Protein AF-A0A2H9LXH0-F1 (afdb_monomer_lite)

Sequence (108 aa):
MAKQDLIAALRNALERNESLQQAKLSLISAGYSQNDVEDAARTLQFPQVSAMPKLNEIKELKTPEAKEKIEAKKLEVKAKKPLPLWFIVLLILFLGLVGYIIFILMRR

Radius of gyration: 26.5 Å; chains: 1; bounding box: 44×33×88 Å

pLDDT: mean 79.4, std 18.46, range [46.66, 97.5]

Secondary structure (DSSP, 8-state):
-HHHHHHHHHHHHHHTT--HHHHHHHHHHTT--HHHHHHHHHHHHS----------------------------------PPPPTHHHHHHHHHHHHHHHHHHHHHH-

Structure (mmCIF, N/CA/C/O backbone):
data_AF-A0A2H9LXH0-F1
#
_entry.id   AF-A0A2H9LXH0-F1
#
loop_
_atom_site.group_PDB
_atom_site.id
_atom_site.type_symbol
_atom_site.label_atom_id
_atom_site.label_alt_id
_atom_site.label_comp_id
_atom_site.label_asym_id
_atom_site.label_entity_id
_atom_site.label_seq_id
_atom_site.pdbx_PDB_ins_code
_atom_site.Cartn_x
_atom_site.Cartn_y
_atom_site.Cartn_z
_atom_site.occupancy
_atom_site.B_iso_or_equiv
_atom_site.auth_seq_id
_atom_site.auth_comp_id
_atom_site.auth_asym_id
_atom_site.auth_atom_id
_atom_site.pdbx_PDB_model_num
ATOM 1 N N . MET A 1 1 ? -15.803 -12.119 14.012 1.00 53.22 1 MET A N 1
ATOM 2 C CA . MET A 1 1 ? -14.664 -12.924 13.517 1.00 53.22 1 MET A CA 1
ATOM 3 C C . MET A 1 1 ? -13.775 -12.094 12.593 1.00 53.22 1 MET A C 1
ATOM 5 O O . MET A 1 1 ? -12.632 -11.885 12.965 1.00 53.22 1 MET A O 1
ATOM 9 N N . ALA A 1 2 ? -14.320 -11.454 11.548 1.00 64.44 2 ALA A N 1
ATOM 10 C CA . ALA A 1 2 ? -13.568 -10.633 10.578 1.00 64.44 2 ALA A CA 1
ATOM 11 C C . ALA A 1 2 ? -12.552 -9.613 11.150 1.00 64.44 2 ALA A C 1
ATOM 13 O O . ALA A 1 2 ? -11.505 -9.385 10.551 1.00 64.44 2 ALA A O 1
ATOM 14 N N . LYS A 1 3 ? -12.812 -9.010 12.323 1.00 79.69 3 LYS A N 1
ATOM 15 C CA . LYS A 1 3 ? -11.873 -8.052 12.939 1.00 79.69 3 LYS A CA 1
ATOM 16 C C . LYS A 1 3 ? -10.529 -8.681 13.340 1.00 79.69 3 LYS A C 1
ATOM 18 O O . LYS A 1 3 ? -9.507 -8.020 13.208 1.00 79.69 3 LYS A O 1
ATOM 23 N N . GLN A 1 4 ? -10.507 -9.931 13.811 1.00 86.75 4 GLN A N 1
ATOM 24 C CA . GLN A 1 4 ? -9.251 -10.601 14.185 1.00 86.75 4 GLN A CA 1
ATOM 25 C C . GLN A 1 4 ? -8.422 -10.965 12.949 1.00 86.75 4 GLN A C 1
ATOM 27 O O . GLN A 1 4 ? -7.209 -10.760 12.955 1.00 86.75 4 GLN A O 1
ATOM 32 N N . ASP A 1 5 ? -9.082 -11.404 11.876 1.00 90.75 5 ASP A N 1
ATOM 33 C CA . ASP A 1 5 ? -8.432 -11.737 10.605 1.00 90.75 5 ASP A CA 1
ATOM 34 C C . ASP A 1 5 ? -7.776 -10.500 9.975 1.00 90.75 5 ASP A C 1
ATOM 36 O O . ASP A 1 5 ? -6.633 -10.557 9.523 1.00 90.75 5 ASP A O 1
ATOM 40 N N . LEU A 1 6 ? -8.454 -9.347 10.032 1.00 93.62 6 LEU A N 1
ATOM 41 C CA . LEU A 1 6 ? -7.912 -8.062 9.581 1.00 93.62 6 LEU A CA 1
ATOM 42 C C . LEU A 1 6 ? -6.675 -7.630 10.375 1.00 93.62 6 LEU A C 1
ATOM 44 O O . LEU A 1 6 ? -5.695 -7.175 9.788 1.00 93.62 6 LEU A O 1
ATOM 48 N N . ILE A 1 7 ? -6.697 -7.787 11.701 1.00 92.69 7 ILE A N 1
ATOM 49 C CA . ILE A 1 7 ? -5.548 -7.464 12.559 1.00 92.69 7 ILE A CA 1
ATOM 50 C C . ILE A 1 7 ? -4.364 -8.382 12.228 1.00 92.69 7 ILE A C 1
ATOM 52 O O . ILE A 1 7 ? -3.239 -7.899 12.092 1.00 92.69 7 ILE A O 1
ATOM 56 N N . ALA A 1 8 ? -4.605 -9.685 12.057 1.00 92.69 8 ALA A N 1
ATOM 57 C CA . ALA A 1 8 ? -3.571 -10.646 11.679 1.00 92.69 8 ALA A CA 1
ATOM 58 C C . ALA A 1 8 ? -2.977 -10.334 10.295 1.00 92.69 8 ALA A C 1
ATOM 60 O O . ALA A 1 8 ? -1.757 -10.348 10.130 1.00 92.69 8 ALA A O 1
ATOM 61 N N . ALA A 1 9 ? -3.821 -9.985 9.321 1.00 93.38 9 ALA A N 1
ATOM 62 C CA . ALA A 1 9 ? -3.389 -9.618 7.977 1.00 93.38 9 ALA A CA 1
ATOM 63 C C . ALA A 1 9 ? -2.561 -8.323 7.963 1.00 93.38 9 ALA A C 1
ATOM 65 O O . ALA A 1 9 ? -1.492 -8.282 7.353 1.00 93.38 9 ALA A O 1
ATOM 66 N N . LEU A 1 10 ? -3.011 -7.283 8.676 1.00 94.06 10 LEU A N 1
ATOM 67 C CA . LEU A 1 10 ? -2.259 -6.035 8.824 1.00 94.06 10 LEU A CA 1
ATOM 68 C C . LEU A 1 10 ? -0.910 -6.273 9.512 1.00 94.06 10 LEU A C 1
ATOM 70 O O . LEU A 1 10 ? 0.100 -5.727 9.076 1.00 94.06 10 LEU A O 1
ATOM 74 N N . ARG A 1 11 ? -0.868 -7.110 10.554 1.00 92.94 11 ARG A N 1
ATOM 75 C CA . ARG A 1 11 ? 0.376 -7.466 11.245 1.00 92.94 11 ARG A CA 1
ATOM 76 C C . ARG A 1 11 ? 1.353 -8.196 10.323 1.00 92.94 11 ARG A C 1
ATOM 78 O O . ARG A 1 11 ? 2.515 -7.815 10.274 1.00 92.94 11 ARG A O 1
ATOM 85 N N . ASN A 1 12 ? 0.881 -9.178 9.558 1.00 94.50 12 ASN A N 1
ATOM 86 C CA . ASN A 1 12 ? 1.704 -9.898 8.582 1.00 94.50 12 ASN A CA 1
ATOM 87 C C . ASN A 1 12 ? 2.285 -8.938 7.525 1.00 94.50 12 ASN A C 1
ATOM 89 O O . ASN A 1 12 ? 3.474 -8.978 7.222 1.00 94.50 12 ASN A O 1
ATOM 93 N N . ALA A 1 13 ? 1.482 -7.997 7.019 1.00 93.44 13 ALA A N 1
ATOM 94 C CA . ALA A 1 13 ? 1.973 -6.982 6.086 1.00 93.44 13 ALA A CA 1
ATOM 95 C C . ALA A 1 13 ? 3.083 -6.106 6.704 1.00 93.44 13 ALA A C 1
ATOM 97 O O . ALA A 1 13 ? 4.103 -5.859 6.059 1.00 93.44 13 ALA A O 1
ATOM 98 N N . LEU A 1 14 ? 2.936 -5.697 7.969 1.00 91.44 14 LEU A N 1
ATOM 99 C CA . LEU A 1 14 ? 3.977 -4.955 8.692 1.00 91.44 14 LEU A CA 1
ATOM 100 C C . LEU A 1 14 ? 5.254 -5.789 8.895 1.00 91.44 14 LEU A C 1
A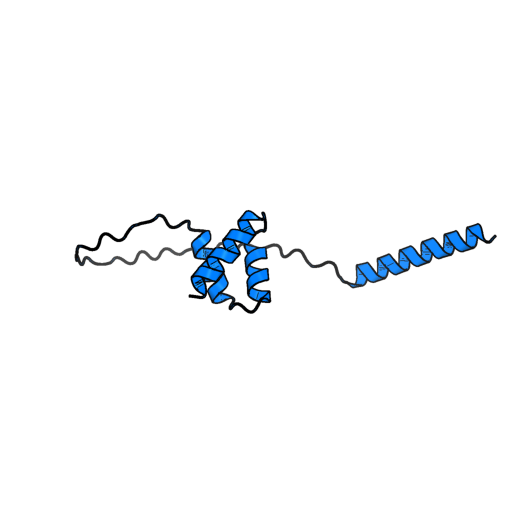TOM 102 O O . LEU A 1 14 ? 6.353 -5.268 8.726 1.00 91.44 14 LEU A O 1
ATOM 106 N N . GLU A 1 15 ? 5.125 -7.083 9.202 1.00 91.88 15 GLU A N 1
ATOM 107 C CA . GLU A 1 15 ? 6.257 -8.017 9.330 1.00 91.88 15 GLU A CA 1
ATOM 108 C C . GLU A 1 15 ? 7.023 -8.187 8.003 1.00 91.88 15 GLU A C 1
ATOM 110 O O . GLU A 1 15 ? 8.231 -8.425 8.002 1.00 91.88 15 GLU A O 1
ATOM 115 N N . ARG A 1 16 ? 6.355 -7.972 6.862 1.00 93.06 16 ARG A N 1
ATOM 116 C CA . ARG A 1 16 ? 6.957 -7.952 5.516 1.00 93.06 16 ARG A CA 1
ATOM 117 C C . ARG A 1 16 ? 7.581 -6.602 5.136 1.00 93.06 16 ARG A C 1
ATOM 119 O O . ARG A 1 16 ? 7.966 -6.422 3.983 1.00 93.06 16 ARG A O 1
ATOM 126 N N . ASN A 1 17 ? 7.724 -5.674 6.085 1.00 91.88 17 ASN A N 1
ATOM 127 C CA . ASN A 1 17 ? 8.192 -4.297 5.875 1.00 91.88 17 ASN A CA 1
ATOM 128 C C . ASN A 1 17 ? 7.271 -3.445 4.977 1.00 91.88 17 ASN A C 1
ATOM 130 O O . ASN A 1 17 ? 7.710 -2.436 4.421 1.00 91.88 17 ASN A O 1
ATOM 134 N N . GLU A 1 18 ? 5.992 -3.809 4.826 1.00 92.19 18 GLU A N 1
ATOM 135 C CA . GLU A 1 18 ? 5.020 -2.940 4.159 1.00 92.19 18 GLU A CA 1
ATOM 136 C C . GLU A 1 18 ? 4.579 -1.814 5.105 1.00 92.19 18 GLU A C 1
ATOM 138 O O . GLU A 1 18 ? 4.464 -1.988 6.318 1.00 92.19 18 GLU A O 1
ATOM 143 N N . SER A 1 19 ? 4.303 -0.625 4.560 1.00 93.12 19 SER A N 1
ATOM 144 C CA . SER A 1 19 ? 3.758 0.462 5.379 1.00 93.12 19 SER A CA 1
ATOM 145 C C . SER A 1 19 ? 2.315 0.162 5.797 1.00 93.12 19 SER A C 1
ATOM 147 O O . SER A 1 19 ? 1.539 -0.389 5.016 1.00 93.12 19 SER A O 1
ATOM 149 N N . LEU A 1 20 ? 1.904 0.612 6.988 1.00 91.62 20 LEU A N 1
ATOM 150 C CA . LEU A 1 20 ? 0.526 0.422 7.463 1.00 91.62 20 LEU A CA 1
ATOM 151 C C . LEU A 1 20 ? -0.514 0.960 6.465 1.00 91.62 20 LEU A C 1
ATOM 153 O O . LEU A 1 20 ? -1.558 0.353 6.266 1.00 91.62 20 LEU A O 1
ATOM 157 N N . GLN A 1 21 ? -0.229 2.089 5.808 1.00 92.50 21 GLN A N 1
ATOM 158 C CA . GLN A 1 21 ? -1.119 2.664 4.793 1.00 92.50 21 GLN A CA 1
ATOM 159 C C . GLN A 1 21 ? -1.270 1.745 3.576 1.00 92.50 21 GLN A C 1
ATOM 161 O O . GLN A 1 21 ? -2.379 1.562 3.082 1.00 92.50 21 GLN A O 1
ATOM 166 N N . GLN A 1 22 ? -0.174 1.137 3.126 1.00 93.50 22 GLN A N 1
ATOM 167 C CA . GLN A 1 22 ? -0.187 0.188 2.018 1.00 93.50 22 GLN A CA 1
ATOM 168 C C . GLN A 1 22 ? -0.951 -1.088 2.383 1.00 93.50 22 GLN A C 1
ATOM 170 O O . GLN A 1 22 ? -1.793 -1.527 1.607 1.00 93.50 22 GLN A O 1
ATOM 175 N N . ALA A 1 23 ? -0.758 -1.609 3.596 1.00 95.38 23 ALA A N 1
ATOM 176 C CA . ALA A 1 23 ? -1.500 -2.765 4.093 1.00 95.38 23 ALA A CA 1
ATOM 177 C C . ALA A 1 23 ? -3.019 -2.503 4.154 1.00 95.38 23 ALA A C 1
ATOM 179 O O . ALA A 1 23 ? -3.815 -3.341 3.727 1.00 95.38 23 ALA A O 1
ATOM 180 N N . LYS A 1 24 ? -3.432 -1.310 4.614 1.00 95.00 24 LYS A N 1
ATOM 181 C CA . LYS A 1 24 ? -4.846 -0.896 4.600 1.00 95.00 24 LYS A CA 1
ATOM 182 C C . LYS A 1 24 ? -5.418 -0.864 3.183 1.00 95.00 24 LYS A C 1
ATOM 184 O O . LYS A 1 24 ? -6.503 -1.389 2.959 1.00 95.00 24 LYS A O 1
ATOM 189 N N . LEU A 1 25 ? -4.692 -0.276 2.229 1.00 95.06 25 LEU A N 1
ATOM 190 C CA . LEU A 1 25 ? -5.127 -0.213 0.830 1.00 95.06 25 LEU A CA 1
ATOM 191 C C . LEU A 1 25 ? -5.279 -1.610 0.218 1.00 95.06 25 LEU A C 1
ATOM 193 O O . LEU A 1 25 ? -6.283 -1.863 -0.443 1.00 95.06 25 LEU A O 1
ATOM 197 N N . SER A 1 26 ? -4.344 -2.524 0.492 1.00 93.75 26 SER A N 1
ATOM 198 C CA . SER A 1 26 ? -4.428 -3.917 0.041 1.00 93.75 26 SER A CA 1
ATOM 199 C C . SER A 1 26 ? -5.698 -4.602 0.556 1.00 93.75 26 SER A C 1
ATOM 201 O O . SER A 1 26 ? -6.414 -5.232 -0.220 1.00 93.75 26 SER A O 1
ATOM 203 N N . LEU A 1 27 ? -6.043 -4.421 1.835 1.00 94.44 27 LEU A N 1
ATOM 204 C CA . LEU A 1 27 ? -7.264 -4.993 2.414 1.00 94.44 27 LEU A CA 1
ATOM 205 C C . LEU A 1 27 ? -8.538 -4.361 1.842 1.00 94.44 27 LEU A C 1
ATOM 207 O O . LEU A 1 27 ? -9.471 -5.078 1.496 1.00 94.44 27 LEU A O 1
ATOM 211 N N . ILE A 1 28 ? -8.570 -3.042 1.654 1.00 95.19 28 ILE A N 1
ATOM 212 C CA . ILE A 1 28 ? -9.712 -2.377 1.006 1.00 95.19 28 ILE A CA 1
ATOM 213 C C . ILE A 1 28 ? -9.892 -2.910 -0.424 1.00 95.19 28 ILE A C 1
ATOM 215 O O . ILE A 1 28 ? -11.005 -3.234 -0.832 1.00 95.19 28 ILE A O 1
ATOM 219 N N . SER A 1 29 ? -8.795 -3.082 -1.169 1.00 93.19 29 SER A N 1
ATOM 220 C CA . SER A 1 29 ? -8.831 -3.635 -2.530 1.00 93.19 29 SER A CA 1
ATOM 221 C C . SER A 1 29 ? -9.250 -5.109 -2.586 1.00 93.19 29 SER A C 1
ATOM 223 O O . SER A 1 29 ? -9.788 -5.551 -3.597 1.00 93.19 29 SER A O 1
ATOM 225 N N . ALA A 1 30 ? -9.064 -5.854 -1.492 1.00 93.06 30 ALA A N 1
ATOM 226 C CA . ALA A 1 30 ? -9.524 -7.232 -1.341 1.00 93.06 30 ALA A CA 1
ATOM 227 C C . ALA A 1 30 ? -11.019 -7.340 -0.972 1.00 93.06 30 ALA A C 1
ATOM 229 O O . ALA A 1 30 ? -11.521 -8.446 -0.787 1.00 93.06 30 ALA A O 1
ATOM 230 N N . GLY A 1 31 ? -11.734 -6.211 -0.871 1.00 93.25 31 GLY A N 1
ATOM 231 C CA . GLY A 1 31 ? -13.174 -6.167 -0.603 1.00 93.25 31 GLY A CA 1
ATOM 232 C C . GLY A 1 31 ? -13.546 -5.975 0.867 1.00 93.25 31 GLY A C 1
ATOM 233 O O . GLY A 1 31 ? -14.727 -6.050 1.206 1.00 93.25 31 GLY A O 1
ATOM 234 N N . TYR A 1 32 ? -12.578 -5.710 1.749 1.00 93.31 32 TYR A N 1
ATOM 235 C CA . TYR A 1 32 ? -12.881 -5.373 3.138 1.00 93.31 32 TYR A CA 1
ATOM 236 C C . TYR A 1 32 ? -13.399 -3.935 3.263 1.00 93.31 32 TYR A C 1
ATOM 238 O O . TYR A 1 32 ? -12.942 -3.019 2.577 1.00 93.31 32 TYR A O 1
ATOM 246 N N . SER A 1 33 ? -14.343 -3.726 4.183 1.00 93.88 33 SER A N 1
ATOM 247 C CA . SER A 1 33 ? -14.871 -2.397 4.495 1.00 93.88 33 SER A CA 1
ATOM 248 C C . SER A 1 33 ? -13.771 -1.489 5.036 1.00 93.88 33 SER A C 1
ATOM 250 O O . SER A 1 33 ? -13.027 -1.868 5.943 1.00 93.88 33 SER A O 1
ATOM 252 N N . GLN A 1 34 ? -13.713 -0.256 4.532 1.00 92.19 34 GLN A N 1
ATOM 253 C CA . GLN A 1 34 ? -12.748 0.738 4.994 1.00 92.19 34 GLN A CA 1
ATOM 254 C C . GLN A 1 34 ? -12.835 0.957 6.511 1.00 92.19 34 GLN A C 1
ATOM 256 O O . GLN A 1 34 ? -11.803 1.006 7.172 1.00 92.19 34 GLN A O 1
ATOM 261 N N . ASN A 1 35 ? -14.047 1.016 7.072 1.00 93.31 35 ASN A N 1
ATOM 262 C CA . ASN A 1 35 ? -14.246 1.228 8.508 1.00 93.31 35 ASN A CA 1
ATOM 263 C C . ASN A 1 35 ? -13.649 0.089 9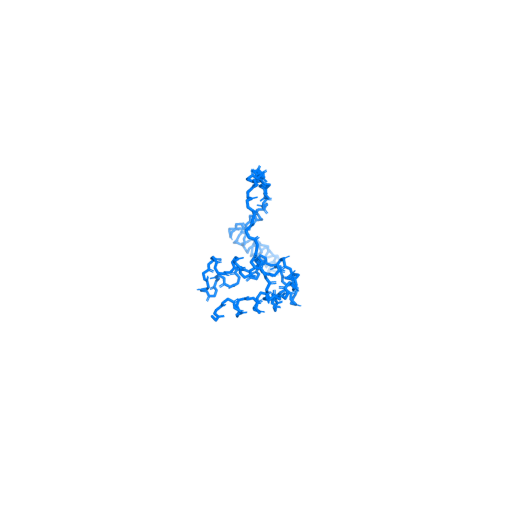.349 1.00 93.31 35 ASN A C 1
ATOM 265 O O . ASN A 1 35 ? -12.991 0.347 10.354 1.00 93.31 35 ASN A O 1
ATOM 269 N N . ASP A 1 36 ? -13.821 -1.162 8.914 1.00 92.94 36 ASP A N 1
ATOM 270 C CA . ASP A 1 36 ? -13.290 -2.326 9.631 1.00 92.94 36 ASP A CA 1
ATOM 271 C C . ASP A 1 36 ? -11.759 -2.379 9.566 1.00 92.94 36 ASP A C 1
ATOM 273 O O . ASP A 1 36 ? -11.096 -2.711 10.552 1.00 92.94 36 ASP A O 1
ATOM 277 N N . VAL A 1 37 ? -11.189 -2.009 8.416 1.00 93.75 37 VAL A N 1
ATOM 278 C CA . VAL A 1 37 ? -9.739 -1.907 8.216 1.00 93.75 37 VAL A CA 1
ATOM 279 C C . VAL A 1 37 ? -9.145 -0.791 9.083 1.00 93.75 37 VAL A C 1
ATOM 281 O O . VAL A 1 37 ? -8.092 -0.980 9.694 1.00 93.75 37 VAL A O 1
ATOM 284 N N . GLU A 1 38 ? -9.812 0.362 9.173 1.00 92.69 38 GLU A N 1
ATOM 285 C CA . GLU A 1 38 ? -9.380 1.488 10.009 1.00 92.69 38 GLU A CA 1
ATOM 286 C C . GLU A 1 38 ? -9.416 1.122 11.505 1.00 92.69 38 GLU A C 1
ATOM 288 O O . GLU A 1 38 ? -8.460 1.408 12.231 1.00 92.69 38 GLU A O 1
ATOM 293 N N . ASP A 1 39 ? -10.472 0.441 11.959 1.00 90.81 39 ASP A N 1
ATOM 294 C CA . ASP A 1 39 ? -10.609 -0.064 13.332 1.00 90.81 39 ASP A CA 1
ATOM 295 C C . ASP A 1 39 ? -9.508 -1.078 13.689 1.00 90.81 39 ASP A C 1
ATOM 297 O O . ASP A 1 39 ? -8.873 -0.993 14.748 1.00 90.81 39 ASP A O 1
ATOM 301 N N . ALA A 1 40 ? -9.239 -2.030 12.792 1.00 92.25 40 A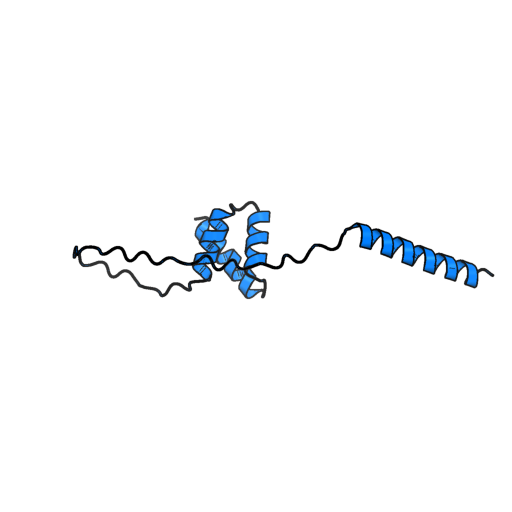LA A N 1
ATOM 302 C CA . ALA A 1 40 ? -8.167 -3.007 12.963 1.00 92.25 40 ALA A CA 1
ATOM 303 C C . ALA A 1 40 ? -6.786 -2.329 13.012 1.00 92.25 40 ALA A C 1
ATOM 305 O O . ALA A 1 40 ? -5.963 -2.644 13.873 1.00 92.25 40 ALA A O 1
ATOM 306 N N . ALA A 1 41 ? -6.546 -1.341 12.145 1.00 91.69 41 ALA A N 1
ATOM 307 C CA . ALA A 1 41 ? -5.294 -0.593 12.112 1.00 91.69 41 ALA A CA 1
ATOM 308 C C . ALA A 1 41 ? -5.062 0.227 13.389 1.00 91.69 41 ALA A C 1
ATOM 310 O O . ALA A 1 41 ? -3.935 0.281 13.884 1.00 91.69 41 ALA A O 1
ATOM 311 N N . ARG A 1 42 ? -6.113 0.826 13.963 1.00 89.81 42 ARG A N 1
ATOM 312 C CA . ARG A 1 42 ? -6.031 1.519 15.261 1.00 89.81 42 ARG A CA 1
ATOM 313 C C . ARG A 1 42 ? -5.611 0.566 16.377 1.00 89.81 42 ARG A C 1
ATOM 315 O O . ARG A 1 42 ? -4.771 0.922 17.195 1.00 89.81 42 ARG A O 1
ATOM 322 N N . THR A 1 43 ? -6.119 -0.663 16.354 1.00 86.81 43 THR A N 1
ATOM 323 C CA . THR A 1 43 ? -5.779 -1.700 17.343 1.00 86.81 43 THR A CA 1
ATOM 324 C C . THR A 1 43 ? -4.299 -2.110 17.291 1.00 86.81 43 THR A C 1
ATOM 326 O O . THR A 1 43 ? -3.754 -2.555 18.293 1.00 86.81 43 THR A O 1
ATOM 329 N N . LEU A 1 44 ? -3.630 -1.946 16.144 1.00 84.62 44 LEU A N 1
ATOM 330 C CA . LEU A 1 44 ? -2.190 -2.201 16.000 1.00 84.62 44 LEU A CA 1
ATOM 331 C C . LEU A 1 44 ? -1.317 -0.996 16.373 1.00 84.62 44 LEU A C 1
ATOM 333 O O . LEU A 1 44 ? -0.206 -1.182 16.860 1.00 84.62 44 LEU A O 1
ATOM 337 N N . GLN A 1 45 ? -1.795 0.231 16.136 1.00 76.75 45 GLN A N 1
ATOM 338 C CA . GLN A 1 45 ? -1.060 1.456 16.489 1.00 76.75 45 GLN A CA 1
ATOM 339 C C . GLN A 1 45 ? -0.988 1.684 17.996 1.00 76.75 45 GLN A C 1
ATOM 341 O O . GLN A 1 45 ? 0.001 2.215 18.495 1.00 76.75 45 GLN A O 1
ATOM 346 N N . PHE A 1 46 ? -2.031 1.273 18.708 1.00 68.56 46 PHE A N 1
ATOM 347 C CA . PHE A 1 46 ? -2.026 1.200 20.155 1.00 68.56 46 PHE A CA 1
ATOM 348 C C . PHE A 1 46 ? -1.783 -0.263 20.508 1.00 68.56 46 PHE A C 1
ATOM 350 O O . PHE A 1 46 ? -2.762 -1.005 20.600 1.00 68.56 46 PHE A O 1
ATOM 357 N N . PRO A 1 47 ? -0.519 -0.718 20.658 1.00 58.28 47 PRO A N 1
ATOM 358 C CA . PRO A 1 47 ? -0.273 -2.032 21.226 1.00 58.28 47 PRO A CA 1
ATOM 359 C C . PRO A 1 47 ? -1.020 -2.035 22.547 1.00 58.28 47 PRO A C 1
ATOM 361 O O . PRO A 1 47 ? -0.722 -1.220 23.420 1.00 58.28 47 PRO A O 1
ATOM 364 N N . GLN A 1 48 ? -2.077 -2.843 22.622 1.00 54.81 48 GLN A N 1
ATOM 365 C CA . GLN A 1 48 ? -2.921 -2.898 23.796 1.00 54.81 48 GLN A CA 1
ATOM 366 C C . GLN A 1 48 ? -2.000 -3.113 24.988 1.00 54.81 48 GLN A C 1
ATOM 368 O O . GLN A 1 48 ? -1.390 -4.169 25.143 1.00 54.81 48 GLN A O 1
ATOM 373 N N . VAL A 1 49 ? -1.868 -2.068 25.802 1.00 48.56 49 VAL A N 1
ATOM 374 C CA . VAL A 1 49 ? -1.477 -2.206 27.190 1.00 48.56 49 VAL A CA 1
ATOM 375 C C . VAL A 1 49 ? -2.534 -3.151 27.724 1.00 48.56 49 VAL A C 1
ATOM 377 O O . VAL A 1 49 ? -3.691 -2.759 27.857 1.00 48.56 49 VAL A O 1
ATOM 380 N N . SER A 1 50 ? -2.172 -4.424 27.862 1.00 47.75 50 SER A N 1
ATOM 381 C CA . SER A 1 50 ? -3.039 -5.486 28.348 1.00 47.75 50 SER A CA 1
ATOM 382 C C . SER A 1 50 ? -3.466 -5.153 29.776 1.00 47.75 50 SER A C 1
ATOM 384 O O . SER A 1 50 ? -2.928 -5.683 30.744 1.00 47.75 50 SER A O 1
ATOM 386 N N . ALA A 1 51 ? -4.438 -4.257 29.922 1.00 50.12 51 ALA A N 1
ATOM 387 C CA . ALA A 1 51 ? -5.252 -4.130 31.108 1.00 50.12 51 ALA A CA 1
ATOM 388 C C . ALA A 1 51 ? -6.204 -5.323 31.081 1.00 50.12 51 ALA A C 1
ATOM 390 O O . ALA A 1 51 ? -7.320 -5.279 30.570 1.00 50.12 51 ALA A O 1
ATOM 391 N N . MET A 1 52 ? -5.681 -6.439 31.573 1.00 52.12 52 MET A N 1
ATOM 392 C CA . MET A 1 52 ? -6.445 -7.605 31.977 1.00 52.12 52 MET A CA 1
ATOM 393 C C . MET A 1 52 ? -7.621 -7.118 32.846 1.00 52.12 52 MET A C 1
ATOM 395 O O . MET A 1 52 ? -7.370 -6.481 33.873 1.00 52.12 52 MET A O 1
ATOM 399 N N . PRO A 1 53 ? -8.892 -7.356 32.476 1.00 49.00 53 PRO A N 1
ATOM 400 C CA . PRO A 1 53 ? -9.999 -6.946 33.319 1.00 49.00 53 PRO A CA 1
ATOM 401 C C . PRO A 1 53 ? -10.036 -7.882 34.528 1.00 49.00 53 PRO A C 1
ATOM 403 O O . PRO A 1 53 ? -10.561 -8.992 34.462 1.00 49.00 53 PRO A O 1
ATOM 406 N N . LYS A 1 54 ? -9.468 -7.441 35.656 1.00 46.66 54 LYS A N 1
ATOM 407 C CA . LYS A 1 54 ? -9.907 -7.940 36.959 1.00 46.66 54 LYS A CA 1
ATOM 408 C C . LYS A 1 54 ? -11.311 -7.392 37.180 1.00 46.66 54 LYS A C 1
ATOM 410 O O . LYS A 1 54 ? -11.504 -6.222 37.492 1.00 46.66 54 LYS A O 1
ATOM 415 N N . LEU A 1 55 ? -12.282 -8.261 36.944 1.00 59.56 55 LEU A N 1
ATOM 416 C CA . LEU A 1 55 ? -13.662 -8.101 37.359 1.00 59.56 55 LEU A CA 1
ATOM 417 C C . LEU A 1 55 ? -13.699 -7.953 38.891 1.00 59.56 55 LEU A C 1
ATOM 419 O O . LEU A 1 55 ? -13.459 -8.930 39.595 1.00 59.56 55 LEU A O 1
ATOM 423 N N . ASN A 1 56 ? -13.893 -6.724 39.372 1.00 59.94 56 ASN A N 1
ATOM 424 C CA . ASN A 1 56 ? -14.585 -6.325 40.607 1.00 59.94 56 ASN A CA 1
ATOM 425 C C . ASN A 1 56 ? -14.116 -4.919 40.994 1.00 59.94 56 ASN A C 1
ATOM 427 O O . ASN A 1 56 ? -12.982 -4.742 41.421 1.00 59.94 56 ASN A O 1
ATOM 431 N N . GLU A 1 57 ? -14.974 -3.917 40.834 1.00 48.97 57 GLU A N 1
ATOM 432 C CA . GLU A 1 57 ? -15.714 -3.318 41.951 1.00 48.97 57 GLU A CA 1
ATOM 433 C C . GLU A 1 57 ? -16.453 -2.082 41.428 1.00 48.97 57 GLU A C 1
ATOM 435 O O . GLU A 1 57 ? -15.891 -1.191 40.791 1.00 48.97 57 GLU A O 1
ATOM 440 N N . ILE A 1 58 ? -17.760 -2.071 41.658 1.00 66.31 58 ILE A N 1
ATOM 441 C CA . ILE A 1 58 ? -18.649 -0.958 41.362 1.00 66.31 58 ILE A CA 1
ATOM 442 C C . ILE A 1 58 ? -18.256 0.192 42.291 1.00 66.31 58 ILE A C 1
ATOM 444 O O . ILE A 1 58 ? -18.438 0.088 43.502 1.00 66.31 58 ILE A O 1
ATOM 448 N N . LYS A 1 59 ? -17.787 1.315 41.742 1.00 53.22 59 LYS A N 1
ATOM 449 C CA . LYS A 1 59 ? -17.949 2.605 42.415 1.00 53.22 59 LYS A CA 1
ATOM 450 C C . LYS A 1 59 ? -18.116 3.737 41.414 1.00 53.22 59 LYS A C 1
ATOM 452 O O . LYS A 1 59 ? -17.177 4.283 40.849 1.00 53.22 59 LYS A O 1
ATOM 457 N N . GLU A 1 60 ? -19.388 4.031 41.213 1.00 59.94 60 GLU A N 1
ATOM 458 C CA . GLU A 1 60 ? -19.947 5.321 40.850 1.00 59.94 60 GLU A CA 1
ATOM 459 C C . GLU A 1 60 ? -19.130 6.488 41.438 1.00 59.94 60 GLU A C 1
ATOM 461 O O . GLU A 1 60 ? -19.040 6.616 42.657 1.00 59.94 60 GLU A O 1
ATOM 466 N N . LEU A 1 61 ? -18.558 7.351 40.587 1.00 49.03 61 LEU A N 1
ATOM 467 C CA . LEU A 1 61 ? -18.366 8.769 40.907 1.00 49.03 61 LEU A CA 1
ATOM 468 C C . LEU A 1 61 ? -18.107 9.613 39.642 1.00 49.03 61 LEU A C 1
ATOM 470 O O . LEU A 1 61 ? -17.031 9.598 39.057 1.00 49.03 61 LEU A O 1
ATOM 474 N N . LYS A 1 62 ? -19.162 10.334 39.250 1.00 51.09 62 LYS A N 1
ATOM 475 C CA . LYS A 1 62 ? -19.210 11.718 38.741 1.00 51.09 62 LYS A CA 1
ATOM 476 C C . LYS A 1 62 ? -17.984 12.276 37.985 1.00 51.09 62 LYS A C 1
ATOM 478 O O . LYS A 1 62 ? -16.963 12.604 38.576 1.00 51.09 62 LYS A O 1
ATOM 483 N N . THR A 1 63 ? -18.213 12.508 36.689 1.00 53.81 63 THR A N 1
ATOM 484 C CA . THR A 1 63 ? -17.999 13.749 35.905 1.00 53.81 63 THR A CA 1
ATOM 485 C C . THR A 1 63 ? -17.145 14.842 36.570 1.00 53.81 63 THR A C 1
ATOM 487 O O . THR A 1 63 ? -17.484 15.308 37.659 1.00 53.81 63 THR A O 1
ATOM 490 N N . PRO A 1 64 ? -16.111 15.350 35.874 1.00 52.44 64 PRO A N 1
ATOM 491 C CA . PRO A 1 64 ? -16.347 16.488 34.979 1.00 52.44 64 PRO A CA 1
ATOM 492 C C . PRO A 1 64 ? -15.857 16.275 33.541 1.00 52.44 64 PRO A C 1
ATOM 494 O O . PRO A 1 64 ? -14.755 15.792 33.295 1.00 52.44 64 PRO A O 1
ATOM 497 N N . GLU A 1 65 ? -16.688 16.716 32.595 1.00 58.81 65 GLU A N 1
ATOM 498 C CA . GLU A 1 65 ? -16.344 16.966 31.198 1.00 58.81 65 GLU A CA 1
ATOM 499 C C . GLU A 1 65 ? -15.141 17.918 31.093 1.00 58.81 65 GLU A C 1
ATOM 501 O O . GLU A 1 65 ? -15.278 19.138 31.202 1.00 58.81 65 GLU A O 1
ATOM 506 N N . ALA A 1 66 ? -13.960 17.373 30.815 1.00 52.84 66 ALA A N 1
ATOM 507 C CA . ALA A 1 66 ? -12.863 18.137 30.241 1.00 52.84 66 ALA A CA 1
ATOM 508 C C . ALA A 1 66 ? -12.972 18.037 28.716 1.00 52.84 66 ALA A C 1
ATOM 510 O O . ALA A 1 66 ? -12.620 17.031 28.103 1.00 52.84 66 ALA A O 1
ATOM 511 N N . LYS A 1 67 ? -13.511 19.097 28.107 1.00 56.31 67 LYS A N 1
ATOM 512 C CA . LYS A 1 67 ? -13.470 19.339 26.663 1.00 56.31 67 LYS A CA 1
ATOM 513 C C . LYS A 1 67 ? -12.014 19.505 26.228 1.00 56.31 67 LYS A C 1
ATOM 515 O O . LYS A 1 67 ? -11.524 20.627 26.112 1.00 56.31 67 LYS A O 1
ATOM 520 N N . GLU A 1 68 ? -11.321 18.403 25.971 1.00 52.94 68 GLU A N 1
ATOM 521 C CA . GLU A 1 68 ? -10.042 18.446 25.274 1.00 52.94 68 GLU A CA 1
ATOM 522 C C . GLU A 1 68 ?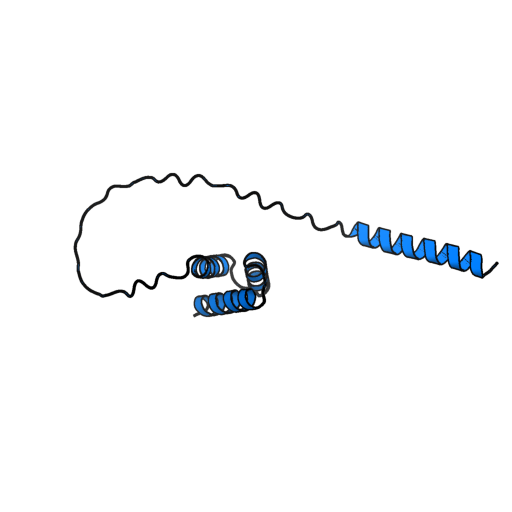 -10.319 18.577 23.778 1.00 52.94 68 GLU A C 1
ATOM 524 O O . GLU A 1 68 ? -10.620 17.633 23.047 1.00 52.94 68 GLU A O 1
ATOM 529 N N . LYS A 1 69 ? -10.292 19.839 23.361 1.00 54.53 69 LYS A N 1
ATOM 530 C CA . LYS A 1 69 ? -10.204 20.315 21.991 1.00 54.53 69 LYS A CA 1
ATOM 531 C C . LYS A 1 69 ? -8.952 19.704 21.351 1.00 54.53 69 LYS A C 1
ATOM 533 O O . LYS A 1 69 ? -7.904 20.340 21.314 1.00 54.53 69 LYS A O 1
ATOM 538 N N . ILE A 1 70 ? -9.059 18.473 20.854 1.00 58.31 70 ILE A N 1
ATOM 539 C CA . ILE A 1 70 ? -8.050 17.877 19.979 1.00 58.31 70 ILE A CA 1
ATOM 540 C C . ILE A 1 70 ? -8.158 18.617 18.650 1.00 58.31 70 ILE A C 1
ATOM 542 O O . ILE A 1 70 ? -8.961 18.303 17.772 1.00 58.31 70 ILE A O 1
ATOM 546 N N . GLU A 1 71 ? -7.365 19.680 18.568 1.00 57.81 71 GLU A N 1
ATOM 547 C CA . GLU A 1 71 ? -6.969 20.333 17.339 1.00 57.81 71 GLU A CA 1
ATOM 548 C C . GLU A 1 71 ? -6.593 19.261 16.322 1.00 57.81 71 GLU A C 1
ATOM 550 O O . GLU A 1 71 ? -5.630 18.506 16.478 1.00 57.81 71 GLU A O 1
ATOM 555 N N . ALA A 1 72 ? -7.407 19.199 15.275 1.00 52.25 72 ALA A N 1
ATOM 556 C CA . ALA A 1 72 ? -7.150 18.461 14.067 1.00 52.25 72 ALA A CA 1
ATOM 557 C C . ALA A 1 72 ? -5.799 18.911 13.498 1.00 52.25 72 ALA A C 1
ATOM 559 O O . ALA A 1 72 ? -5.710 19.846 12.701 1.00 52.25 72 ALA A O 1
ATOM 560 N N . LYS A 1 73 ? -4.728 18.221 13.896 1.00 50.62 73 LYS A N 1
ATOM 561 C CA . LYS A 1 73 ? -3.449 18.259 13.203 1.00 50.62 73 LYS A CA 1
ATOM 562 C C . LYS A 1 73 ? -3.679 17.583 11.858 1.00 50.62 73 LYS A C 1
ATOM 564 O O . LYS A 1 73 ? -3.505 16.377 11.702 1.00 50.62 73 LYS A O 1
ATOM 569 N N . LYS A 1 74 ? -4.156 18.394 10.912 1.00 49.78 74 LYS A N 1
ATOM 570 C CA . LYS A 1 74 ? -4.243 18.149 9.477 1.00 49.78 74 LYS A CA 1
ATOM 571 C C . LYS A 1 74 ? -2.862 17.694 9.014 1.00 49.78 74 LYS A C 1
ATOM 573 O O . LYS A 1 74 ? -2.008 18.499 8.656 1.00 49.78 74 LYS A O 1
ATOM 578 N N . LEU A 1 75 ? -2.621 16.389 9.098 1.00 54.69 75 LEU A N 1
ATOM 579 C CA . LEU A 1 75 ? -1.509 15.738 8.436 1.00 54.69 75 LEU A CA 1
ATOM 580 C C . LEU A 1 75 ? -1.790 15.888 6.948 1.00 54.69 75 LEU A C 1
ATOM 582 O O . LEU A 1 75 ? -2.563 15.134 6.360 1.00 54.69 75 LEU A O 1
ATOM 586 N N . GLU A 1 76 ? -1.204 16.928 6.363 1.00 52.88 76 GLU A N 1
ATOM 587 C CA . GLU A 1 76 ? -1.065 17.075 4.926 1.00 52.88 76 GLU A CA 1
ATOM 588 C C . GLU A 1 76 ? -0.224 15.905 4.424 1.00 52.88 76 GLU A C 1
ATOM 590 O O . GLU A 1 76 ? 0.999 15.965 4.301 1.00 52.88 76 GLU A O 1
ATOM 595 N N . VAL A 1 77 ? -0.905 14.793 4.161 1.00 55.66 77 VAL A N 1
ATOM 596 C CA . VAL A 1 77 ? -0.392 13.726 3.323 1.00 55.66 77 VAL A CA 1
ATOM 597 C C . VAL A 1 77 ? -0.158 14.376 1.966 1.00 55.66 77 VAL A C 1
ATOM 599 O O . VAL A 1 77 ? -1.089 14.568 1.184 1.00 55.66 77 VAL A O 1
ATOM 602 N N . LYS A 1 78 ? 1.091 14.779 1.707 1.00 54.19 78 LYS A N 1
ATOM 603 C CA . LYS A 1 78 ? 1.577 15.117 0.369 1.00 54.19 78 LYS A CA 1
ATOM 604 C C . LYS A 1 78 ? 1.371 13.882 -0.502 1.00 54.19 78 LYS A C 1
ATOM 606 O O . LYS A 1 78 ? 2.238 13.015 -0.589 1.00 54.19 78 LYS A O 1
ATOM 611 N N . ALA A 1 79 ? 0.193 13.796 -1.109 1.00 57.91 79 ALA A N 1
ATOM 612 C CA . ALA A 1 79 ? -0.140 12.810 -2.112 1.00 57.91 79 ALA A CA 1
ATOM 613 C C . ALA A 1 79 ? 0.904 12.928 -3.227 1.00 57.91 79 ALA A C 1
ATOM 615 O O . ALA A 1 79 ? 0.968 13.936 -3.937 1.00 57.91 79 ALA A O 1
ATOM 616 N N . LYS A 1 80 ? 1.778 11.922 -3.336 1.00 61.62 80 LYS A N 1
ATOM 617 C CA . LYS A 1 80 ? 2.667 11.779 -4.486 1.00 61.62 80 LYS A CA 1
ATOM 618 C C . LYS A 1 80 ? 1.760 11.638 -5.704 1.00 61.62 80 LYS A C 1
ATOM 620 O O . LYS A 1 80 ? 1.059 10.639 -5.834 1.00 61.62 80 LYS A O 1
ATOM 625 N N . LYS A 1 81 ? 1.715 12.679 -6.540 1.00 73.06 81 LYS A N 1
ATOM 626 C CA . LYS A 1 81 ? 0.934 12.670 -7.778 1.00 73.06 81 LYS A CA 1
ATOM 627 C C . LYS A 1 81 ? 1.415 11.478 -8.616 1.00 73.06 81 LYS A C 1
ATOM 629 O O . LYS A 1 81 ? 2.626 11.384 -8.836 1.00 73.06 81 LYS A O 1
ATOM 634 N N . PRO A 1 82 ? 0.527 10.565 -9.046 1.00 79.44 82 PRO A N 1
ATOM 635 C CA . PRO A 1 82 ? 0.928 9.511 -9.965 1.00 79.44 82 PRO A CA 1
ATOM 636 C C . PRO A 1 82 ? 1.461 10.182 -11.232 1.00 79.44 82 PRO A C 1
ATOM 638 O O . PRO A 1 82 ? 0.882 11.169 -11.699 1.00 79.44 82 PRO A O 1
ATOM 641 N N . LEU A 1 83 ? 2.596 9.703 -11.751 1.00 78.75 83 LEU A N 1
ATOM 642 C CA . LEU A 1 83 ? 3.116 10.227 -13.010 1.00 78.75 83 LEU A CA 1
ATOM 643 C C . LEU A 1 83 ? 2.027 10.073 -14.083 1.00 78.75 83 LEU A C 1
ATOM 645 O O . LEU A 1 83 ? 1.401 9.011 -14.162 1.00 78.75 83 LEU A O 1
ATOM 649 N N . PRO A 1 84 ? 1.773 11.113 -14.894 1.00 84.88 84 PRO A N 1
ATOM 650 C CA . PRO A 1 84 ? 0.765 11.036 -15.934 1.00 84.88 84 PRO A CA 1
ATOM 651 C C . PRO A 1 84 ? 1.157 9.946 -16.929 1.00 84.88 84 PRO A C 1
ATOM 653 O O . PRO A 1 84 ? 2.277 9.923 -17.438 1.00 84.88 84 PRO A O 1
ATOM 656 N N . LEU A 1 85 ? 0.209 9.062 -17.231 1.00 84.75 85 LEU A N 1
ATOM 657 C CA . LEU A 1 85 ? 0.375 7.916 -18.133 1.00 84.75 85 LEU A CA 1
ATOM 658 C C . LEU A 1 85 ? 0.900 8.330 -19.525 1.00 84.75 85 LEU A C 1
ATOM 660 O O . LEU A 1 85 ? 1.606 7.573 -20.185 1.00 84.75 85 LEU A O 1
ATOM 664 N N . TRP A 1 86 ? 0.646 9.577 -19.935 1.00 92.38 86 TRP A N 1
ATOM 665 C CA . TRP A 1 86 ? 1.169 10.158 -21.173 1.00 92.38 86 TRP A CA 1
ATOM 666 C C . TRP A 1 86 ? 2.704 10.264 -21.215 1.00 92.38 86 TRP A C 1
ATOM 668 O O . TRP A 1 86 ? 3.293 10.172 -22.289 1.00 92.38 86 TRP A O 1
ATOM 678 N N . PHE A 1 87 ? 3.375 10.369 -20.062 1.00 92.81 87 PHE A N 1
ATOM 679 C CA . PHE A 1 87 ? 4.839 10.407 -19.990 1.00 92.81 87 PHE A CA 1
ATOM 680 C C . PHE A 1 87 ? 5.471 9.077 -20.436 1.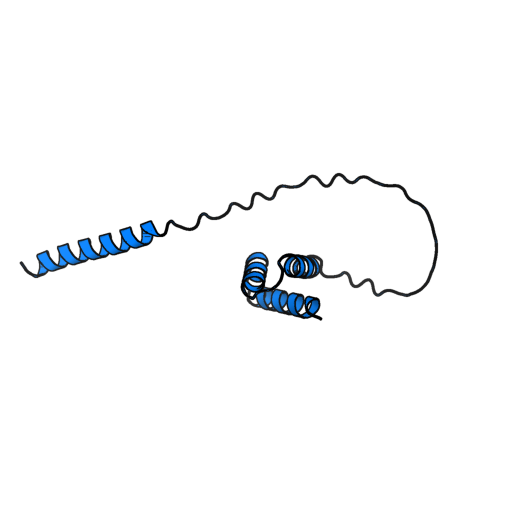00 92.81 87 PHE A C 1
ATOM 682 O O . PHE A 1 87 ? 6.529 9.070 -21.059 1.00 92.81 87 PHE A O 1
ATOM 689 N N . ILE A 1 88 ? 4.792 7.952 -20.178 1.00 92.38 88 ILE A N 1
ATOM 690 C CA . ILE A 1 88 ? 5.224 6.616 -20.619 1.00 92.38 88 ILE A CA 1
ATOM 691 C C . ILE A 1 88 ? 5.106 6.504 -22.144 1.00 92.38 88 ILE A C 1
ATOM 693 O O . ILE A 1 88 ? 6.028 6.028 -22.802 1.00 92.38 88 ILE A O 1
ATOM 697 N N . VAL A 1 89 ? 4.006 7.001 -22.718 1.00 94.88 89 VAL A N 1
ATOM 698 C CA . VAL A 1 89 ? 3.799 7.024 -24.177 1.00 94.88 89 VAL A CA 1
ATOM 699 C C . VAL A 1 89 ? 4.856 7.893 -24.866 1.00 94.88 89 VAL A C 1
ATOM 701 O O . VAL A 1 89 ? 5.431 7.478 -25.871 1.00 94.88 89 VAL A O 1
ATOM 704 N N . LEU A 1 90 ? 5.166 9.063 -24.296 1.00 95.69 90 LEU A N 1
ATOM 705 C CA . LEU A 1 90 ? 6.206 9.959 -24.805 1.00 95.69 90 LEU A CA 1
ATOM 706 C C . LEU A 1 90 ? 7.595 9.296 -24.783 1.00 95.69 90 LEU A C 1
ATOM 708 O O . LEU A 1 90 ? 8.347 9.415 -25.749 1.00 95.69 90 LEU A O 1
ATOM 712 N N . LEU A 1 91 ? 7.919 8.562 -23.712 1.00 95.69 91 LEU A N 1
ATOM 713 C CA . LEU A 1 91 ? 9.191 7.850 -23.571 1.00 95.69 91 LEU A CA 1
ATOM 714 C C . LEU A 1 91 ? 9.352 6.753 -24.636 1.00 95.69 91 LEU A C 1
ATOM 716 O O . LEU A 1 91 ? 10.408 6.654 -25.258 1.00 95.69 91 LEU A O 1
ATOM 720 N N . ILE A 1 92 ? 8.305 5.956 -24.875 1.00 96.38 92 ILE A N 1
ATOM 721 C CA . ILE A 1 92 ? 8.314 4.890 -25.892 1.00 96.38 92 ILE A CA 1
ATOM 722 C C . ILE A 1 92 ? 8.488 5.487 -27.292 1.00 96.38 92 ILE A C 1
ATOM 724 O O . ILE A 1 92 ? 9.289 4.985 -28.082 1.00 96.38 92 ILE A O 1
ATOM 728 N N . LEU A 1 93 ? 7.785 6.584 -27.587 1.00 96.94 93 LEU A N 1
ATOM 729 C CA . LEU A 1 93 ? 7.904 7.276 -28.867 1.00 96.94 93 LEU A CA 1
ATOM 730 C C . LEU A 1 93 ? 9.326 7.818 -29.077 1.00 96.94 93 LEU A C 1
ATOM 732 O O . LEU A 1 93 ? 9.889 7.655 -30.157 1.00 96.94 93 LEU A O 1
ATOM 736 N N . PHE A 1 94 ? 9.930 8.393 -28.034 1.00 97.25 94 PHE A N 1
ATOM 737 C CA . PHE A 1 94 ? 11.307 8.885 -28.070 1.00 97.25 94 PHE A CA 1
ATOM 738 C C . PHE A 1 94 ? 12.322 7.759 -28.319 1.00 97.25 94 PHE A C 1
ATOM 740 O O . PHE A 1 94 ? 13.167 7.881 -29.204 1.00 97.25 94 PHE A O 1
ATOM 747 N N . LEU A 1 95 ? 12.207 6.637 -27.599 1.00 97.25 95 LEU A N 1
ATOM 748 C CA . LEU A 1 95 ? 13.051 5.451 -27.796 1.00 97.25 95 LEU A CA 1
ATOM 749 C C . LEU A 1 95 ? 12.940 4.897 -29.224 1.00 97.25 95 LEU A C 1
ATOM 751 O O . LEU A 1 95 ? 13.958 4.579 -29.840 1.00 97.25 95 LEU A O 1
ATOM 755 N N . GLY A 1 96 ? 11.724 4.834 -29.775 1.00 97.44 96 GLY A N 1
ATOM 756 C CA . GLY A 1 96 ? 11.495 4.416 -31.159 1.00 97.44 96 GLY A CA 1
ATOM 757 C C . GLY A 1 96 ? 12.156 5.347 -32.179 1.00 97.44 96 GLY A C 1
ATOM 758 O O . GLY A 1 96 ? 12.768 4.878 -33.136 1.00 97.44 96 GLY A O 1
ATOM 759 N N . LEU A 1 97 ? 12.097 6.661 -31.949 1.00 97.19 97 LEU A N 1
ATOM 760 C CA . LEU A 1 97 ? 12.674 7.673 -32.838 1.00 97.19 97 LEU A CA 1
ATOM 761 C C . LEU A 1 97 ? 14.209 7.630 -32.828 1.00 97.19 97 LEU A C 1
ATOM 763 O O . LEU A 1 97 ? 14.836 7.672 -33.885 1.00 97.19 97 LEU A O 1
ATOM 767 N N . VAL A 1 98 ? 14.813 7.465 -31.647 1.00 97.50 98 VAL A N 1
ATOM 768 C CA . VAL A 1 98 ? 16.265 7.277 -31.504 1.00 97.50 98 VAL A CA 1
ATOM 769 C C . VAL A 1 9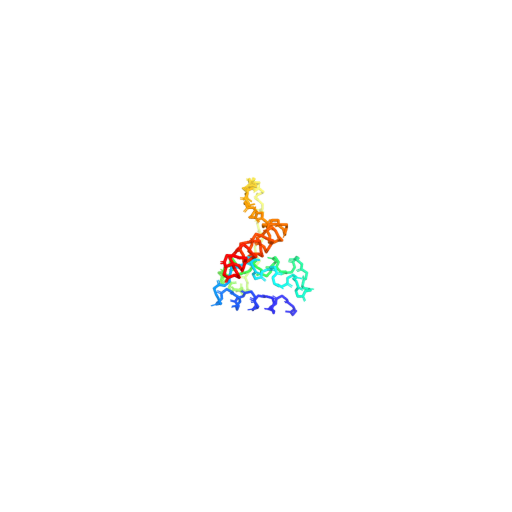8 ? 16.714 5.991 -32.199 1.00 97.50 98 VAL A C 1
ATOM 771 O O . VAL A 1 98 ? 17.661 6.019 -32.985 1.00 97.50 98 VAL A O 1
ATOM 774 N N . GLY A 1 99 ? 16.007 4.878 -31.975 1.00 97.38 99 GLY A N 1
ATOM 775 C CA . GLY A 1 99 ? 16.293 3.609 -32.648 1.00 97.38 99 GLY A CA 1
ATOM 776 C C . GLY A 1 99 ? 16.186 3.715 -34.172 1.00 97.38 99 GLY A C 1
ATOM 777 O O . GLY A 1 99 ? 17.050 3.213 -34.888 1.00 97.38 99 GLY A O 1
ATOM 778 N N . TYR A 1 100 ? 15.180 4.434 -34.672 1.00 97.50 100 TYR A N 1
ATOM 779 C CA . TYR A 1 100 ? 14.990 4.679 -36.101 1.00 97.50 100 TYR A CA 1
ATOM 780 C C . TYR A 1 100 ? 16.135 5.494 -36.722 1.00 97.50 100 TYR A C 1
ATOM 782 O O . TYR A 1 100 ? 16.625 5.149 -37.797 1.00 97.50 100 TYR A O 1
ATOM 790 N N . ILE A 1 101 ? 16.612 6.537 -36.034 1.00 97.25 101 ILE A N 1
ATOM 791 C CA . ILE A 1 101 ? 17.758 7.339 -36.492 1.00 97.25 101 ILE A CA 1
ATOM 792 C C . ILE A 1 101 ? 19.028 6.481 -36.559 1.00 97.25 101 ILE A C 1
ATOM 794 O O . ILE A 1 101 ? 19.744 6.522 -37.560 1.00 97.25 101 ILE A O 1
ATOM 798 N N . ILE A 1 102 ? 19.291 5.672 -35.527 1.00 97.06 102 ILE A N 1
ATOM 799 C CA . ILE A 1 102 ? 20.443 4.757 -35.499 1.00 97.06 102 ILE A CA 1
ATOM 800 C C . ILE A 1 102 ? 20.344 3.735 -36.637 1.00 97.06 102 ILE A C 1
ATOM 802 O O . ILE A 1 102 ? 21.327 3.483 -37.329 1.00 97.06 102 ILE A O 1
ATOM 806 N N . PHE A 1 103 ? 19.154 3.184 -36.878 1.00 97.12 103 PHE A N 1
ATOM 807 C CA . PHE A 1 103 ? 18.917 2.238 -37.964 1.00 97.12 103 PHE A CA 1
ATOM 808 C C . PHE A 1 103 ? 19.199 2.849 -39.345 1.00 97.12 103 PHE A C 1
ATOM 810 O O . PHE A 1 103 ? 19.832 2.209 -40.182 1.00 97.12 103 PHE A O 1
ATOM 817 N N . ILE A 1 104 ? 18.787 4.100 -39.580 1.00 97.12 104 ILE A N 1
ATOM 818 C CA . ILE A 1 104 ? 19.115 4.828 -40.815 1.00 97.12 104 ILE A CA 1
ATOM 819 C C . ILE A 1 104 ? 20.626 5.025 -40.954 1.00 97.12 104 ILE A C 1
ATOM 821 O O . ILE A 1 104 ? 21.155 4.841 -42.048 1.00 97.12 104 ILE A O 1
ATOM 825 N N . LEU A 1 105 ? 21.315 5.381 -39.866 1.00 96.19 105 LEU A N 1
ATOM 826 C CA . LEU A 1 105 ? 22.767 5.567 -39.873 1.00 96.19 105 LEU A CA 1
ATOM 827 C C . LEU A 1 105 ? 23.523 4.267 -40.157 1.00 96.19 105 LEU A C 1
ATOM 829 O O . LEU A 1 105 ? 24.522 4.312 -40.858 1.00 96.19 105 LEU A O 1
ATOM 833 N N . MET A 1 106 ? 23.049 3.125 -39.654 1.00 95.56 106 MET A N 1
ATOM 834 C CA . MET A 1 106 ? 23.660 1.820 -39.944 1.00 95.56 106 MET A CA 1
ATOM 835 C C . MET A 1 106 ? 23.360 1.306 -41.353 1.00 95.56 106 MET A C 1
ATOM 837 O O . MET A 1 106 ? 24.100 0.475 -41.870 1.00 95.56 106 MET A O 1
ATOM 841 N N . ARG A 1 107 ? 22.243 1.730 -41.952 1.00 94.44 107 ARG A N 1
ATOM 842 C CA . ARG A 1 107 ? 21.839 1.295 -43.295 1.00 94.44 107 ARG A CA 1
ATOM 843 C C . ARG A 1 107 ? 22.557 2.059 -44.411 1.00 94.44 107 ARG A C 1
ATOM 845 O O . ARG A 1 107 ? 22.557 1.587 -45.548 1.00 94.44 107 ARG A O 1
ATOM 852 N N . ARG A 1 108 ? 23.078 3.244 -44.106 1.00 83.19 108 ARG A N 1
ATOM 853 C CA . ARG A 1 108 ? 23.789 4.110 -45.047 1.00 83.19 108 ARG A CA 1
ATOM 854 C C . ARG A 1 108 ? 25.267 3.752 -45.108 1.00 83.19 108 ARG A C 1
ATOM 856 O O . ARG A 1 108 ? 25.800 3.817 -46.235 1.00 83.19 108 ARG A O 1
#

Foldseek 3Di:
DVLVVLLVQLVVCVVVVHDSVVSLVVCVVVVDDSVSNVVSSVCVVPVPPPPPDPDDDDDDDDDDDDPPPPPPPPPPPPPPPPDPPVVVVVVVVVVVVVVVVVVVVVVD